Protein AF-A0A2T4LNP9-F1 (afdb_monomer_lite)

Secondary structure (DSSP, 8-state):
-HHHHHTT-TTTSSS-HHHHHHHHHHHHHHTTSS-S--HHHHHIIIIIHHHHHHHHHHHS-HHHHHHHHHHHHHHHHHHHHHHHHHHHHHHHHHTTTSTTHHHHHHHHHHHHHH-HHHHHHHHHHTT--HHHHHHHHHHHHHHHHHHHHHHHHHHHSHHHHHHS-----

Radius of gyration: 19.77 Å; chains: 1; bounding box: 53×39×47 Å

pLDDT: mean 81.43, std 14.13, range [35.78, 97.0]

Foldseek 3Di:
DLVVVCPPDPVCVVPPSVNVVVVVVVVCPVVVVDDPDDVVVVCCLPPVVVVVVVVVVVVDDVVVCVVVCPVVVVVLVVVLVVLVVVLVVCCVVCVVPDPPSVLLSQLVSLCSNPRPSRNVVSCVVVVPDPVSSVVSVVVVVVVVVVVVVCVVVVCVDPVNCVVDPDPPD

InterPro domains:
  IPR008537 Protein of unknown function DUF819 [PF05684] (2-163)
  IPR008537 Protein of unknown function DUF819 [PTHR34289] (2-156)

Sequence (169 aa):
VSLVLEQRYRWASTISGAIIALVGAMALSNFKIIPTASPVYDTVWDYVVPLSIPLLLFNSNIIKIWKESRRLLVIFLIASVGTMIGTVVGFIVLHEWIPYLAKIGAMMTGSDIGGGVNFAALSAKLNTPEEMISATVVADNSVMALYFLLLIAIPALPIIKRHYHTDYA

Structure (mmCIF, N/CA/C/O backbone):
data_AF-A0A2T4LNP9-F1
#
_entry.id   AF-A0A2T4LNP9-F1
#
loop_
_atom_site.group_PDB
_atom_site.id
_atom_site.type_symbol
_atom_site.label_atom_id
_atom_site.label_alt_id
_atom_site.label_comp_id
_atom_site.label_asym_id
_atom_site.label_entity_id
_atom_site.label_seq_id
_atom_site.pdbx_PDB_ins_code
_atom_site.Cartn_x
_atom_site.Cartn_y
_atom_site.Cartn_z
_atom_site.occupancy
_atom_site.B_iso_or_equiv
_atom_site.auth_seq_id
_atom_site.auth_comp_id
_atom_site.auth_asym_id
_atom_site.auth_atom_id
_atom_site.pdbx_PDB_model_num
ATOM 1 N N . VAL A 1 1 ? 13.487 19.422 17.159 1.00 51.34 1 VAL A N 1
ATOM 2 C CA . VAL A 1 1 ? 13.300 20.597 16.267 1.00 51.34 1 VAL A CA 1
ATOM 3 C C . VAL A 1 1 ? 11.933 20.572 15.580 1.00 51.34 1 VAL A C 1
ATOM 5 O O . VAL A 1 1 ? 11.193 21.526 15.757 1.00 51.34 1 VAL A O 1
ATOM 8 N N . SER A 1 2 ? 11.532 19.473 14.923 1.00 43.19 2 SER A N 1
ATOM 9 C CA . SER A 1 2 ? 10.187 19.317 14.319 1.00 43.19 2 SER A CA 1
ATOM 10 C C . SER A 1 2 ? 9.020 19.528 15.306 1.00 43.19 2 SER A C 1
ATOM 12 O O . SER A 1 2 ? 8.121 20.309 15.033 1.00 43.19 2 SER A O 1
ATOM 14 N N . LEU A 1 3 ? 9.098 18.933 16.503 1.00 46.19 3 LEU A N 1
ATOM 15 C CA . LEU A 1 3 ? 8.104 19.085 17.585 1.00 46.19 3 LEU A CA 1
ATOM 16 C C . LEU A 1 3 ? 7.985 20.517 18.145 1.00 46.19 3 LEU A C 1
ATOM 18 O O . LEU A 1 3 ? 6.959 20.897 18.694 1.00 46.19 3 LEU A O 1
ATOM 22 N N . VAL A 1 4 ? 9.042 21.327 18.015 1.00 52.12 4 VAL A N 1
ATOM 23 C CA . VAL A 1 4 ? 9.071 22.712 18.527 1.00 52.12 4 VAL A CA 1
ATOM 24 C C . VAL A 1 4 ? 8.435 23.680 17.524 1.00 52.12 4 VAL A C 1
ATOM 26 O O . VAL A 1 4 ? 7.833 24.678 17.913 1.00 52.12 4 VAL A O 1
ATOM 29 N N . LEU A 1 5 ? 8.531 23.373 16.228 1.00 45.22 5 LEU A N 1
ATOM 30 C CA . LEU A 1 5 ? 7.888 24.137 15.156 1.00 45.22 5 LEU A CA 1
ATOM 31 C C . LEU A 1 5 ? 6.366 23.924 15.135 1.00 45.22 5 LEU A C 1
ATOM 33 O O . LEU A 1 5 ? 5.627 24.870 14.864 1.00 45.22 5 LEU A O 1
ATOM 37 N N . GLU A 1 6 ? 5.913 22.725 15.508 1.00 40.72 6 GLU A N 1
ATOM 38 C CA . GLU A 1 6 ? 4.501 22.329 15.594 1.00 40.72 6 GLU A CA 1
ATOM 39 C C . GLU A 1 6 ? 3.693 23.178 16.595 1.00 40.72 6 GLU A C 1
ATOM 41 O O . GLU A 1 6 ? 2.533 23.496 16.349 1.00 40.72 6 GLU A O 1
ATOM 46 N N . GLN A 1 7 ? 4.313 23.633 17.690 1.00 49.16 7 GLN A N 1
ATOM 47 C CA . GLN A 1 7 ? 3.632 24.428 18.722 1.00 49.16 7 GLN A CA 1
ATOM 48 C C . GLN A 1 7 ? 3.578 25.941 18.441 1.00 49.16 7 GLN A C 1
ATOM 50 O O . GLN A 1 7 ? 2.778 26.641 19.060 1.00 49.16 7 GLN A O 1
ATOM 55 N N . ARG A 1 8 ? 4.415 26.483 17.540 1.00 48.47 8 ARG A N 1
ATOM 56 C CA . ARG A 1 8 ? 4.552 27.947 17.354 1.00 48.47 8 ARG A CA 1
ATOM 57 C C . ARG A 1 8 ? 3.746 28.538 16.199 1.00 48.47 8 ARG A C 1
ATOM 59 O O . ARG A 1 8 ? 3.535 29.749 16.189 1.00 48.47 8 ARG A O 1
ATOM 66 N N . TYR A 1 9 ? 3.306 27.733 15.232 1.00 46.62 9 TYR A N 1
ATOM 67 C CA . TYR A 1 9 ? 2.735 28.246 13.986 1.00 46.62 9 TYR A CA 1
ATOM 68 C C . TYR A 1 9 ? 1.405 27.577 13.626 1.00 46.62 9 TYR A C 1
ATOM 70 O O . TYR A 1 9 ? 1.340 26.424 13.220 1.00 46.62 9 TYR A O 1
ATOM 78 N N . ARG A 1 10 ? 0.326 28.361 13.706 1.00 44.06 10 ARG A N 1
ATOM 79 C CA . ARG A 1 10 ? -1.082 27.962 13.510 1.00 44.06 10 ARG A CA 1
ATOM 80 C C . ARG A 1 10 ? -1.446 27.503 12.080 1.00 44.06 10 ARG A C 1
ATOM 82 O O . ARG A 1 10 ? -2.577 27.104 11.848 1.00 44.06 10 ARG A O 1
ATOM 89 N N . TRP A 1 11 ? -0.503 27.571 11.137 1.00 47.56 11 TRP A N 1
ATOM 90 C CA . TRP A 1 11 ? -0.626 27.059 9.763 1.00 47.56 11 TRP A CA 1
ATOM 91 C C . TRP A 1 11 ? 0.041 25.683 9.575 1.00 47.56 11 TRP A C 1
ATOM 93 O O . TRP A 1 11 ? -0.272 24.975 8.625 1.00 47.56 11 TRP A O 1
ATOM 103 N N . ALA A 1 12 ? 0.913 25.276 10.507 1.00 37.84 12 ALA A N 1
ATOM 104 C CA . ALA A 1 12 ? 1.541 23.955 10.541 1.00 37.84 12 ALA A CA 1
ATOM 105 C C . ALA A 1 12 ? 0.695 22.912 11.297 1.00 37.84 12 ALA A C 1
ATOM 107 O O . ALA A 1 12 ? 0.973 21.726 11.207 1.00 37.84 12 ALA A O 1
ATOM 108 N N . SER A 1 13 ? -0.375 23.318 11.993 1.00 41.44 13 SER A N 1
ATOM 109 C CA . SER A 1 13 ? -1.312 22.383 12.635 1.00 41.44 13 SER A CA 1
ATOM 110 C C . SER A 1 13 ? -2.281 21.708 11.654 1.00 41.44 13 SER A C 1
ATOM 112 O O . SER A 1 13 ? -2.997 20.789 12.038 1.00 41.44 13 SER A O 1
ATOM 114 N N . THR A 1 14 ? -2.325 22.156 10.394 1.00 47.81 14 THR A N 1
ATOM 115 C CA . THR A 1 14 ? -3.140 21.552 9.322 1.00 47.81 14 THR A CA 1
ATOM 116 C C . THR A 1 14 ? -2.338 20.557 8.477 1.00 47.81 14 THR A C 1
ATOM 118 O O . THR A 1 14 ? -2.916 19.764 7.739 1.00 47.81 14 THR A O 1
ATOM 121 N N . ILE A 1 15 ? -1.007 20.571 8.594 1.00 53.38 15 ILE A N 1
ATOM 122 C CA . ILE A 1 15 ? -0.095 19.714 7.837 1.00 53.38 15 ILE A CA 1
ATOM 123 C C . ILE A 1 15 ? 0.681 18.877 8.853 1.00 53.38 15 ILE A C 1
ATOM 125 O O . ILE A 1 15 ? 1.562 19.386 9.535 1.00 53.38 15 ILE A O 1
ATOM 129 N N . SER A 1 16 ? 0.334 17.592 8.966 1.00 63.69 16 SER A N 1
ATOM 130 C CA . SER A 1 16 ? 1.027 16.628 9.833 1.00 63.69 16 SER A CA 1
ATOM 131 C C . SER A 1 16 ? 2.552 16.769 9.726 1.00 63.69 16 SER A C 1
ATOM 133 O O . SER A 1 16 ? 3.086 16.899 8.621 1.00 63.69 16 SER A O 1
ATOM 135 N N . GLY A 1 17 ? 3.271 16.679 10.852 1.00 64.75 17 GLY A N 1
ATOM 136 C CA . GLY A 1 17 ? 4.739 16.704 10.867 1.00 64.75 17 GLY A CA 1
ATOM 137 C C . GLY A 1 17 ? 5.380 15.671 9.928 1.00 64.75 17 GLY A C 1
ATOM 138 O O . GLY A 1 17 ? 6.466 15.910 9.402 1.00 64.75 17 GLY A O 1
ATOM 139 N N . ALA A 1 18 ? 4.675 14.573 9.629 1.00 66.94 18 ALA A N 1
ATOM 140 C CA . ALA A 1 18 ? 5.093 13.589 8.633 1.00 66.94 18 ALA A CA 1
ATOM 141 C C . ALA A 1 18 ? 5.134 14.164 7.204 1.00 66.94 18 ALA A C 1
ATOM 143 O O . ALA A 1 18 ? 6.061 13.877 6.453 1.00 66.94 18 ALA A O 1
ATOM 144 N N . ILE A 1 19 ? 4.172 15.015 6.835 1.00 66.94 19 ILE A N 1
ATOM 145 C CA . ILE A 1 19 ? 4.122 15.656 5.513 1.00 66.94 19 ILE A CA 1
ATOM 146 C C . ILE A 1 19 ? 5.272 16.661 5.375 1.00 66.94 19 ILE A C 1
ATOM 148 O O . ILE A 1 19 ? 5.929 16.704 4.339 1.00 66.94 19 ILE A O 1
ATOM 152 N N . ILE A 1 20 ? 5.570 17.428 6.430 1.00 73.56 20 ILE A N 1
ATOM 153 C CA . ILE A 1 20 ? 6.705 18.367 6.441 1.00 73.56 20 ILE A CA 1
ATOM 154 C C . ILE A 1 20 ? 8.028 17.609 6.283 1.00 73.56 20 ILE A C 1
ATOM 156 O O . ILE A 1 20 ? 8.879 18.015 5.492 1.00 73.56 20 ILE A O 1
ATOM 160 N N . ALA A 1 21 ? 8.191 16.495 7.002 1.00 77.31 21 ALA A N 1
ATOM 161 C CA . ALA A 1 21 ? 9.369 15.642 6.882 1.00 77.31 21 ALA A CA 1
ATOM 162 C C . ALA A 1 21 ? 9.513 15.065 5.464 1.00 77.31 21 ALA A C 1
ATOM 164 O O . ALA A 1 21 ? 10.609 15.108 4.907 1.00 77.31 21 ALA A O 1
ATOM 165 N N . LEU A 1 22 ? 8.415 14.594 4.862 1.00 77.56 22 LEU A N 1
ATOM 166 C CA . LEU A 1 22 ? 8.397 14.068 3.497 1.00 77.56 22 LEU A CA 1
ATOM 167 C C . LEU A 1 22 ? 8.808 15.139 2.478 1.00 77.56 22 LEU A C 1
ATOM 169 O O . LEU A 1 22 ? 9.757 14.941 1.724 1.00 77.56 22 LEU A O 1
ATOM 173 N N . VAL A 1 23 ? 8.142 16.298 2.492 1.00 79.00 23 VAL A N 1
ATOM 174 C CA . VAL A 1 23 ? 8.427 17.406 1.564 1.00 79.00 23 VAL A CA 1
ATOM 175 C C . VAL A 1 23 ? 9.856 17.921 1.752 1.00 79.00 23 VAL A C 1
ATOM 177 O O . VAL A 1 23 ? 10.556 18.172 0.771 1.00 79.00 23 VAL A O 1
ATOM 180 N N . GLY A 1 24 ? 10.321 18.030 2.999 1.00 84.06 24 GLY A N 1
ATOM 181 C CA . GLY A 1 24 ? 11.695 18.413 3.312 1.00 84.06 24 GLY A CA 1
ATOM 182 C C . GLY A 1 24 ? 12.721 17.416 2.771 1.00 84.06 24 GLY A C 1
ATOM 183 O O . GLY A 1 24 ? 13.678 17.825 2.115 1.00 84.06 24 GLY A O 1
ATOM 184 N N . ALA A 1 25 ? 12.506 16.115 2.982 1.00 82.94 25 ALA A N 1
ATOM 185 C CA . ALA A 1 25 ? 13.372 15.066 2.449 1.00 82.94 25 ALA A CA 1
ATOM 186 C C . ALA A 1 25 ? 13.397 15.079 0.913 1.00 82.94 25 ALA A C 1
ATOM 188 O O . ALA A 1 25 ? 14.472 15.030 0.316 1.00 82.94 25 ALA A O 1
ATOM 189 N N . MET A 1 26 ? 12.236 15.230 0.269 1.00 81.50 26 MET A N 1
ATOM 190 C CA . MET A 1 26 ? 12.138 15.349 -1.187 1.00 81.50 26 MET A CA 1
ATOM 191 C C . MET A 1 26 ? 12.919 16.559 -1.709 1.00 81.50 26 MET A C 1
ATOM 193 O O . MET A 1 26 ? 13.702 16.416 -2.648 1.00 81.50 26 MET A O 1
ATOM 197 N N . ALA A 1 27 ? 12.755 17.737 -1.101 1.00 86.69 27 ALA A N 1
ATOM 198 C CA . ALA A 1 27 ? 13.476 18.943 -1.506 1.00 86.69 27 ALA A CA 1
ATOM 199 C C . ALA A 1 27 ? 14.995 18.772 -1.341 1.00 86.69 27 ALA A C 1
ATOM 201 O O . ALA A 1 27 ? 15.748 18.993 -2.288 1.00 86.69 27 ALA A O 1
ATOM 202 N N . LEU A 1 28 ? 15.449 18.312 -0.171 1.00 88.38 28 LEU A N 1
ATOM 203 C CA . LEU A 1 28 ? 16.871 18.083 0.109 1.00 88.38 28 LEU A CA 1
ATOM 204 C C . LEU A 1 28 ? 17.491 17.043 -0.835 1.00 88.38 28 LEU A C 1
ATOM 206 O O . LEU A 1 28 ? 18.640 17.205 -1.247 1.00 88.38 28 LEU A O 1
ATOM 210 N N . SER A 1 29 ? 16.742 15.996 -1.190 1.00 84.06 29 SER A N 1
ATOM 211 C CA . SER A 1 29 ? 17.191 14.964 -2.128 1.00 84.06 29 SER A CA 1
ATOM 212 C C . SER A 1 29 ? 17.317 15.515 -3.553 1.00 84.06 29 SER A C 1
ATOM 214 O O . SER A 1 29 ? 18.344 15.314 -4.201 1.00 84.06 29 SER A O 1
ATOM 216 N N . ASN A 1 30 ? 16.342 16.311 -4.012 1.00 86.69 30 ASN A N 1
ATOM 217 C CA . ASN A 1 30 ? 16.381 16.951 -5.333 1.00 86.69 30 ASN A CA 1
ATOM 218 C C . ASN A 1 30 ? 17.518 17.979 -5.462 1.00 86.69 30 ASN A C 1
ATOM 220 O O . ASN A 1 30 ? 18.169 18.051 -6.504 1.00 86.69 30 ASN A O 1
ATOM 224 N N . PHE A 1 31 ? 17.816 18.730 -4.396 1.00 91.94 31 PHE A N 1
ATOM 225 C CA . PHE A 1 31 ? 18.973 19.633 -4.348 1.00 91.94 31 PHE A CA 1
ATOM 226 C C . PHE A 1 31 ? 20.313 18.910 -4.127 1.00 91.94 31 PHE A C 1
ATOM 228 O O . PHE A 1 31 ? 21.343 19.572 -4.007 1.00 91.94 31 PHE A O 1
ATOM 235 N N . LYS A 1 32 ? 20.322 17.568 -4.085 1.00 84.50 32 LYS A N 1
ATOM 236 C CA . LYS A 1 32 ? 21.505 16.723 -3.838 1.00 84.50 32 LYS A CA 1
ATOM 237 C C . LYS A 1 32 ? 22.217 17.021 -2.511 1.00 84.50 32 LYS A C 1
ATOM 239 O O . LYS A 1 32 ? 23.411 16.770 -2.379 1.00 84.50 32 LYS A O 1
ATOM 244 N N . ILE A 1 33 ? 21.488 17.550 -1.527 1.00 90.25 33 ILE A N 1
ATOM 245 C CA . ILE A 1 33 ? 22.005 17.811 -0.176 1.00 90.25 33 ILE A CA 1
ATOM 246 C C . ILE A 1 33 ? 22.062 16.505 0.623 1.00 90.25 33 ILE A C 1
ATOM 248 O O . ILE A 1 33 ? 23.000 16.292 1.387 1.00 90.25 33 ILE A O 1
ATOM 252 N N . ILE A 1 34 ? 21.075 15.622 0.429 1.00 86.75 34 ILE A N 1
ATOM 253 C CA . ILE A 1 34 ? 21.071 14.265 0.990 1.00 86.75 34 ILE A CA 1
ATOM 254 C C . ILE A 1 34 ? 21.190 13.222 -0.129 1.00 86.75 34 ILE A C 1
ATOM 256 O O . ILE A 1 34 ? 20.629 13.429 -1.211 1.00 86.75 34 ILE A O 1
ATOM 260 N N . PRO A 1 35 ? 21.912 12.111 0.102 1.00 81.62 35 PRO A N 1
ATOM 261 C CA . PRO A 1 35 ? 22.047 11.054 -0.890 1.00 81.62 35 PRO A CA 1
ATOM 262 C C . PRO A 1 35 ? 20.710 10.332 -1.102 1.00 81.62 35 PRO A C 1
ATOM 264 O O . PRO A 1 35 ? 19.915 10.195 -0.178 1.00 81.62 35 PRO A O 1
ATOM 267 N N . THR A 1 36 ? 20.461 9.850 -2.320 1.00 76.38 36 THR A N 1
ATOM 268 C CA . THR A 1 36 ? 19.265 9.051 -2.654 1.00 76.38 36 THR A CA 1
ATOM 269 C C . THR A 1 36 ? 19.376 7.595 -2.196 1.00 76.38 36 THR A C 1
ATOM 271 O O . THR A 1 36 ? 18.360 6.922 -2.071 1.00 76.38 36 THR A O 1
ATOM 274 N N . ALA A 1 37 ? 20.591 7.123 -1.908 1.00 73.94 37 ALA A N 1
ATOM 275 C CA . ALA A 1 37 ? 20.873 5.805 -1.352 1.00 73.94 37 ALA A CA 1
ATOM 276 C C . ALA A 1 37 ? 21.894 5.933 -0.212 1.00 73.94 37 ALA A C 1
ATOM 278 O O . ALA A 1 37 ? 22.891 6.647 -0.341 1.00 73.94 37 ALA A O 1
ATOM 279 N N . SER A 1 38 ? 21.643 5.268 0.916 1.00 82.12 38 SER A N 1
ATOM 280 C CA . SER A 1 38 ? 22.535 5.265 2.080 1.00 82.12 38 SER A CA 1
ATOM 281 C C . SER A 1 38 ? 22.274 4.027 2.945 1.00 82.12 38 SER A C 1
ATOM 283 O O . SER A 1 38 ? 21.105 3.747 3.206 1.00 82.12 38 SER A O 1
ATOM 285 N N . PRO A 1 39 ? 23.314 3.367 3.496 1.00 80.81 39 PRO A N 1
ATOM 286 C CA . PRO A 1 39 ? 23.159 2.245 4.436 1.00 80.81 39 PRO A CA 1
ATOM 287 C C . PRO A 1 39 ? 22.306 2.570 5.675 1.00 80.81 39 PRO A C 1
ATOM 289 O O . PRO A 1 39 ? 21.747 1.692 6.334 1.00 80.81 39 PRO A O 1
ATOM 292 N N . VAL A 1 40 ? 22.192 3.858 6.016 1.00 84.31 40 VAL A N 1
ATOM 293 C CA . VAL A 1 40 ? 21.336 4.322 7.115 1.00 84.31 40 VAL A CA 1
ATOM 294 C C . VAL A 1 40 ? 19.855 4.109 6.788 1.00 84.31 40 VAL A C 1
ATOM 296 O O . VAL A 1 40 ? 19.072 3.816 7.688 1.00 84.31 40 VAL A O 1
ATOM 299 N N . TYR A 1 41 ? 19.459 4.232 5.518 1.00 80.75 41 TYR A N 1
ATOM 300 C CA . TYR A 1 41 ? 18.078 3.999 5.091 1.00 80.75 41 TYR A CA 1
ATOM 301 C C . TYR A 1 41 ? 17.711 2.519 5.197 1.00 80.75 41 TYR A C 1
ATOM 303 O O . TYR A 1 41 ? 16.628 2.207 5.689 1.00 80.75 41 TYR A O 1
ATOM 311 N N . ASP A 1 42 ? 18.642 1.625 4.862 1.00 78.06 42 ASP A N 1
ATOM 312 C CA . ASP A 1 42 ? 18.465 0.177 5.024 1.00 78.06 42 ASP A CA 1
ATOM 313 C C . ASP A 1 42 ? 18.256 -0.186 6.502 1.00 78.06 42 ASP A C 1
ATOM 315 O O . ASP A 1 42 ? 17.326 -0.903 6.856 1.00 78.06 42 ASP A O 1
ATOM 319 N N . THR A 1 43 ? 19.021 0.439 7.403 1.00 84.44 43 THR A N 1
ATOM 320 C CA . THR A 1 43 ? 18.874 0.239 8.858 1.00 84.44 43 THR A CA 1
ATOM 321 C C . THR A 1 43 ? 17.474 0.624 9.369 1.00 84.44 43 THR A C 1
ATOM 323 O O . THR A 1 43 ? 16.934 -0.016 10.278 1.00 84.44 43 THR A O 1
ATOM 326 N N . VAL A 1 44 ? 16.857 1.669 8.802 1.00 80.62 44 VAL A N 1
ATOM 327 C CA . VAL A 1 44 ? 15.485 2.073 9.159 1.00 80.62 44 VAL A CA 1
ATOM 328 C C . VAL A 1 44 ? 14.483 0.994 8.746 1.00 80.62 44 VAL A C 1
ATOM 330 O O . VAL A 1 44 ? 13.600 0.651 9.536 1.00 80.62 44 VAL A O 1
ATOM 333 N N . TRP A 1 45 ? 14.638 0.437 7.547 1.00 72.81 45 TRP A N 1
ATOM 334 C CA . TRP A 1 45 ? 13.772 -0.624 7.037 1.00 72.81 45 TRP A CA 1
ATOM 335 C C . TRP A 1 45 ? 13.937 -1.945 7.789 1.00 72.81 45 TRP A C 1
ATOM 337 O O . TRP A 1 45 ? 12.932 -2.568 8.131 1.00 72.81 45 TRP A O 1
ATOM 347 N N . ASP A 1 46 ? 15.170 -2.330 8.108 1.00 79.06 46 ASP A N 1
ATOM 348 C CA . ASP A 1 46 ? 15.467 -3.629 8.718 1.00 79.06 46 ASP A CA 1
ATOM 349 C C . ASP A 1 46 ? 15.138 -3.681 10.214 1.00 79.06 46 ASP A C 1
ATOM 351 O O . ASP A 1 46 ? 14.721 -4.721 10.728 1.00 79.06 46 ASP A O 1
ATOM 355 N N . TYR A 1 47 ? 15.302 -2.563 10.928 1.00 83.00 47 TYR A N 1
ATOM 356 C CA . TYR A 1 47 ? 15.178 -2.543 12.389 1.00 83.00 4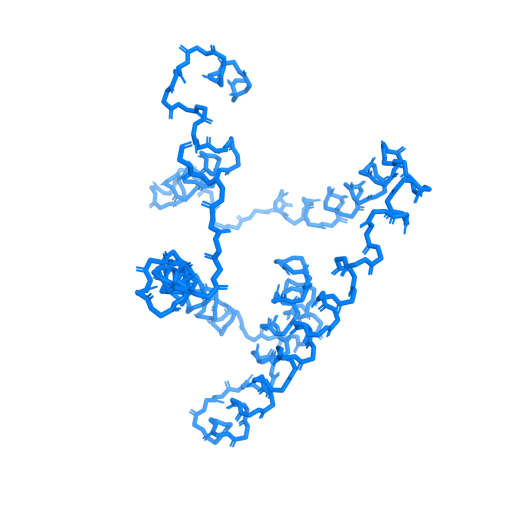7 TYR A CA 1
ATOM 357 C C . TYR A 1 47 ? 14.072 -1.618 12.891 1.00 83.00 47 TYR A C 1
ATOM 359 O O . TYR A 1 47 ? 13.242 -2.028 13.706 1.00 83.00 47 TYR A O 1
ATOM 367 N N . VAL A 1 48 ? 14.039 -0.367 12.426 1.00 82.62 48 VAL A N 1
ATOM 368 C CA . VAL A 1 48 ? 13.155 0.661 13.002 1.00 82.62 48 VAL A CA 1
ATOM 369 C C . VAL A 1 48 ? 11.692 0.389 12.656 1.00 82.62 48 VAL A C 1
ATOM 371 O O . VAL A 1 48 ? 10.832 0.446 13.541 1.00 82.62 48 VAL A O 1
ATOM 374 N N . VAL A 1 49 ? 11.396 0.057 11.396 1.00 77.56 49 VAL A N 1
ATOM 375 C CA . VAL A 1 49 ? 10.025 -0.235 10.949 1.00 77.56 49 VAL A CA 1
ATOM 376 C C . VAL A 1 49 ? 9.451 -1.470 11.668 1.00 77.56 49 VAL A C 1
ATOM 378 O O . VAL A 1 49 ? 8.385 -1.332 12.279 1.00 77.56 49 VAL A O 1
ATOM 381 N N . PRO A 1 50 ? 10.133 -2.635 11.720 1.00 79.00 50 PRO A N 1
ATOM 382 C CA . PRO A 1 50 ? 9.620 -3.800 12.440 1.00 79.00 50 PRO A CA 1
ATOM 383 C C . PRO A 1 50 ? 9.433 -3.570 13.943 1.00 79.00 50 PRO A C 1
ATOM 385 O O . PRO A 1 50 ? 8.443 -4.039 14.497 1.00 79.00 50 PRO A O 1
ATOM 388 N N . LEU A 1 51 ? 10.323 -2.819 14.607 1.00 85.75 51 LEU A N 1
ATOM 389 C CA . LEU A 1 51 ? 10.204 -2.505 16.043 1.00 85.75 51 LEU A CA 1
ATOM 390 C C . LEU A 1 51 ? 9.048 -1.551 16.367 1.00 85.75 51 LEU A C 1
ATOM 392 O O . LEU A 1 51 ? 8.479 -1.613 17.460 1.00 85.75 51 LEU A O 1
ATOM 396 N N . SER A 1 52 ? 8.674 -0.687 15.425 1.00 82.00 52 SER A N 1
ATOM 397 C CA . SER A 1 52 ? 7.572 0.261 15.608 1.00 82.00 52 SER A CA 1
ATOM 398 C C . SER A 1 52 ? 6.224 -0.452 15.776 1.00 82.00 52 SER A C 1
ATOM 400 O O . SER A 1 52 ? 5.381 0.004 16.549 1.00 82.00 52 SER A O 1
ATOM 402 N N . ILE A 1 53 ? 6.026 -1.597 15.110 1.00 80.25 53 ILE A N 1
ATOM 403 C CA . ILE A 1 53 ? 4.763 -2.354 15.141 1.00 80.25 53 ILE A CA 1
ATOM 404 C C . ILE A 1 53 ? 4.447 -2.873 16.565 1.00 80.25 53 ILE A C 1
ATOM 406 O O . ILE A 1 53 ? 3.381 -2.529 17.084 1.00 80.25 53 ILE A O 1
ATOM 410 N N . PRO A 1 54 ? 5.332 -3.626 17.257 1.00 83.06 54 PRO A N 1
ATOM 411 C CA . PRO A 1 54 ? 5.105 -4.041 18.642 1.00 83.06 54 PRO A CA 1
ATOM 412 C C . PRO A 1 54 ? 4.895 -2.876 19.610 1.00 83.06 54 PRO A C 1
ATOM 414 O O . PRO A 1 54 ? 4.029 -2.954 20.478 1.00 83.06 54 PRO A O 1
ATOM 417 N N . LEU A 1 55 ? 5.658 -1.788 19.468 1.00 84.75 55 LEU A N 1
ATOM 418 C CA . LEU A 1 55 ? 5.558 -0.630 20.362 1.00 84.75 55 LEU A CA 1
ATOM 419 C C . LEU A 1 55 ? 4.194 0.065 20.252 1.00 84.75 55 LEU A C 1
ATOM 421 O O . LEU A 1 55 ? 3.594 0.414 21.271 1.00 84.75 55 LEU A O 1
ATOM 425 N N . LEU A 1 56 ? 3.672 0.213 19.030 1.00 82.12 56 LEU A N 1
ATOM 426 C CA . LEU A 1 56 ? 2.325 0.738 18.801 1.00 82.12 56 LEU A CA 1
ATOM 427 C C . LEU A 1 56 ? 1.255 -0.190 19.390 1.00 82.12 56 LEU A C 1
ATOM 429 O O . LEU A 1 56 ? 0.308 0.289 20.016 1.00 82.12 56 LEU A O 1
ATOM 433 N N . LEU A 1 57 ? 1.421 -1.508 19.248 1.00 79.44 57 LEU A N 1
ATOM 434 C CA . LEU A 1 57 ? 0.496 -2.493 19.815 1.00 79.44 57 LEU A CA 1
ATOM 435 C C . LEU A 1 57 ? 0.516 -2.504 21.350 1.00 79.44 57 LEU A C 1
ATOM 437 O O . LEU A 1 57 ? -0.550 -2.606 21.951 1.00 79.44 57 LEU A O 1
ATOM 441 N N . PHE A 1 58 ? 1.678 -2.336 21.992 1.00 82.69 58 PHE A N 1
ATOM 442 C CA . PHE A 1 58 ? 1.784 -2.272 23.456 1.00 82.69 58 PHE A CA 1
ATOM 443 C C . PHE A 1 58 ? 1.099 -1.046 24.064 1.00 82.69 58 PHE A C 1
ATOM 445 O O . PHE A 1 58 ? 0.527 -1.142 25.147 1.00 82.69 58 PHE A O 1
ATOM 452 N N . ASN A 1 59 ? 1.130 0.096 23.376 1.00 76.88 59 ASN A N 1
ATOM 453 C CA . ASN A 1 59 ? 0.422 1.300 23.820 1.00 76.88 59 ASN A CA 1
ATOM 454 C C . ASN A 1 59 ? -1.094 1.221 23.541 1.00 76.88 59 ASN A C 1
ATOM 456 O O . ASN A 1 59 ? -1.895 1.989 24.074 1.00 76.88 59 ASN A O 1
ATOM 460 N N . SER A 1 60 ? -1.517 0.278 22.698 1.00 76.50 60 SER A N 1
ATOM 461 C CA . SER A 1 60 ? -2.900 0.180 22.261 1.00 76.50 60 SER A CA 1
ATOM 462 C C . SER A 1 60 ? -3.722 -0.765 23.140 1.00 76.50 60 SER A C 1
ATOM 464 O O . SER A 1 60 ? -3.341 -1.898 23.421 1.00 76.50 60 SER A O 1
ATOM 466 N N . ASN A 1 61 ? -4.922 -0.339 23.542 1.00 83.44 61 ASN A N 1
ATOM 467 C CA . ASN A 1 61 ? -5.839 -1.204 24.285 1.00 83.44 61 ASN A CA 1
ATOM 468 C C . ASN A 1 61 ? -6.515 -2.209 23.335 1.00 83.44 61 ASN A C 1
ATOM 470 O O . ASN A 1 61 ? -7.534 -1.903 22.715 1.00 83.44 61 ASN A O 1
ATOM 474 N N . ILE A 1 62 ? -5.964 -3.421 23.256 1.00 78.81 62 ILE A N 1
ATOM 475 C CA . ILE A 1 62 ? -6.412 -4.493 22.350 1.00 78.81 62 ILE A CA 1
ATOM 476 C C . ILE A 1 62 ? -7.906 -4.824 22.535 1.00 78.81 62 ILE A C 1
ATOM 478 O O . ILE A 1 62 ? -8.614 -5.074 21.560 1.00 78.81 62 ILE A O 1
ATOM 482 N N . ILE A 1 63 ? -8.427 -4.763 23.767 1.00 79.69 63 ILE A N 1
ATOM 483 C CA . ILE A 1 63 ? -9.843 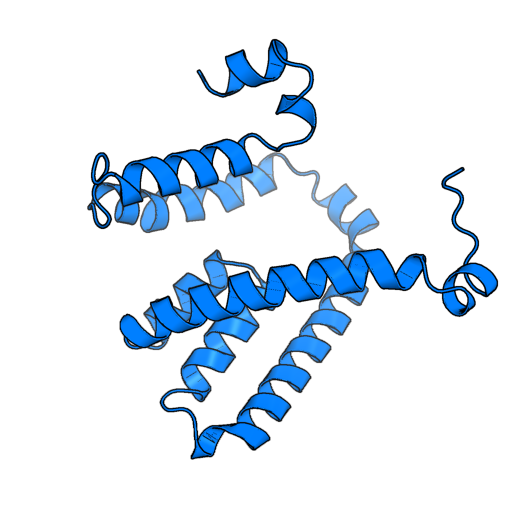-5.050 24.061 1.00 79.69 63 ILE A CA 1
ATOM 484 C C . ILE A 1 63 ? -10.749 -3.957 23.482 1.00 79.69 63 ILE A C 1
ATOM 486 O O . ILE A 1 63 ? -11.807 -4.253 22.917 1.00 79.69 63 ILE A O 1
ATOM 490 N N . LYS A 1 64 ? -10.336 -2.691 23.607 1.00 78.31 64 LYS A N 1
ATOM 491 C CA . LYS A 1 64 ? -11.047 -1.551 23.019 1.00 78.31 64 LYS A CA 1
ATOM 492 C C . LYS A 1 64 ? -10.990 -1.606 21.491 1.00 78.31 64 LYS A C 1
ATOM 494 O O . LYS A 1 64 ? -12.041 -1.530 20.856 1.00 78.31 64 LYS A O 1
ATOM 499 N N . ILE A 1 65 ? -9.807 -1.866 20.923 1.00 78.56 65 ILE A N 1
ATOM 500 C CA . ILE A 1 65 ? -9.617 -2.073 19.479 1.00 78.56 65 ILE A CA 1
ATOM 501 C C . ILE A 1 65 ? -10.560 -3.160 18.979 1.00 78.56 65 ILE A C 1
ATOM 503 O O . ILE A 1 65 ? -11.275 -2.931 18.016 1.00 78.56 65 ILE A O 1
ATOM 507 N N . TRP A 1 66 ? -10.636 -4.318 19.635 1.00 77.62 66 TRP A N 1
ATOM 508 C CA . TRP A 1 66 ? -11.509 -5.406 19.186 1.00 77.62 66 TRP A CA 1
ATOM 509 C C . TRP A 1 66 ? -13.001 -5.035 19.199 1.00 77.62 66 TRP A C 1
ATOM 511 O O . TRP A 1 66 ? -13.779 -5.466 18.343 1.00 77.62 66 TRP A O 1
ATOM 521 N N . LYS A 1 67 ? -13.446 -4.239 20.176 1.00 78.94 67 LYS A N 1
ATOM 522 C CA . LYS A 1 67 ? -14.843 -3.787 20.242 1.00 78.94 67 LYS A CA 1
ATOM 523 C C . LYS A 1 67 ? -15.162 -2.747 19.168 1.00 78.94 67 LYS A C 1
ATOM 525 O O . LYS A 1 67 ? -16.202 -2.873 18.529 1.00 78.94 67 LYS A O 1
ATOM 530 N N . GLU A 1 68 ? -14.275 -1.785 18.947 1.00 77.62 68 GLU A N 1
ATOM 531 C CA . GLU A 1 68 ? -14.498 -0.658 18.028 1.00 77.62 68 GLU A CA 1
ATOM 532 C C . GLU A 1 68 ? -14.155 -1.006 16.569 1.00 77.62 68 GLU A C 1
ATOM 534 O O . GLU A 1 68 ? -14.818 -0.550 15.637 1.00 77.62 68 GLU A O 1
ATOM 539 N N . SER A 1 69 ? -13.186 -1.896 16.351 1.00 80.06 69 SER A N 1
ATOM 540 C CA . SER A 1 69 ? -12.672 -2.227 15.017 1.00 80.06 69 SER A CA 1
ATOM 541 C C . SER A 1 69 ? -13.497 -3.269 14.287 1.00 80.06 69 SER A C 1
ATOM 543 O O . SER A 1 69 ? -13.306 -3.418 13.093 1.00 80.06 69 SER A O 1
ATOM 545 N N . ARG A 1 70 ? -14.429 -3.990 14.926 1.00 81.94 70 ARG A N 1
ATOM 546 C CA . ARG A 1 70 ? -15.200 -5.049 14.239 1.00 81.94 70 ARG A CA 1
ATOM 547 C C . ARG A 1 70 ? -15.931 -4.540 12.994 1.00 81.94 70 ARG A C 1
ATOM 549 O O . ARG A 1 70 ? -15.886 -5.189 11.955 1.00 81.94 70 ARG A O 1
ATOM 556 N N . ARG A 1 71 ? -16.550 -3.357 13.073 1.00 85.00 71 ARG A N 1
ATOM 557 C CA . ARG A 1 71 ? -17.198 -2.723 11.913 1.00 85.00 71 ARG A CA 1
ATOM 558 C C . ARG A 1 71 ? -16.174 -2.282 10.862 1.00 85.00 71 ARG A C 1
ATOM 560 O O . ARG A 1 71 ? -16.389 -2.517 9.678 1.00 85.00 71 ARG A O 1
ATOM 567 N N . LEU A 1 72 ? -15.069 -1.673 11.294 1.00 86.38 72 LEU A N 1
ATOM 568 C CA . LEU A 1 72 ? -13.997 -1.217 10.402 1.00 86.38 72 LEU A CA 1
ATOM 569 C C . LEU A 1 72 ? -13.305 -2.385 9.693 1.00 86.38 72 LEU A C 1
ATOM 571 O O . LEU A 1 72 ? -13.009 -2.284 8.512 1.00 86.38 72 LEU A O 1
ATOM 575 N N . LEU A 1 73 ? -13.124 -3.509 10.382 1.00 88.00 73 LEU A N 1
ATOM 576 C CA . LEU A 1 73 ? -12.529 -4.734 9.864 1.00 88.00 73 LEU A CA 1
ATOM 577 C C . LEU A 1 73 ? -13.390 -5.317 8.744 1.00 88.00 73 LEU A C 1
ATOM 579 O O . LEU A 1 73 ? -12.859 -5.679 7.703 1.00 88.00 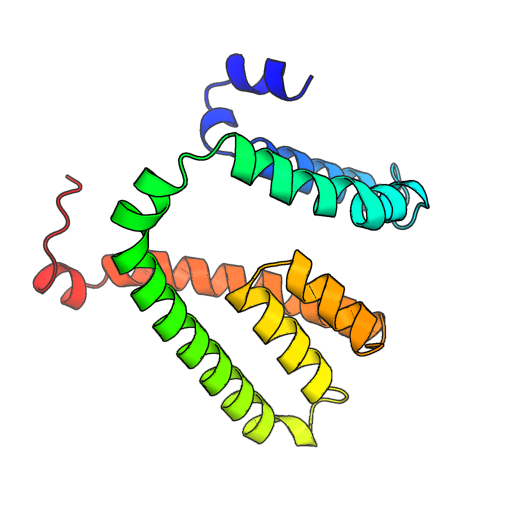73 LEU A O 1
ATOM 583 N N . VAL A 1 74 ? -14.717 -5.359 8.907 1.00 90.00 74 VAL A N 1
ATOM 584 C CA . VAL A 1 74 ? -15.613 -5.818 7.832 1.00 90.00 74 VAL A CA 1
ATOM 585 C C . VAL A 1 74 ? -15.499 -4.915 6.602 1.00 90.00 74 VAL A C 1
ATOM 587 O O . VAL A 1 74 ? -15.345 -5.421 5.495 1.00 90.00 74 VAL A O 1
ATOM 590 N N . ILE A 1 75 ? -15.517 -3.590 6.784 1.00 91.62 75 ILE A N 1
ATOM 591 C CA . ILE A 1 75 ? -15.355 -2.634 5.674 1.00 91.62 75 ILE A CA 1
ATOM 592 C C . ILE A 1 75 ? -13.985 -2.814 5.005 1.00 91.62 75 ILE A C 1
ATOM 594 O O . ILE A 1 75 ? -13.903 -2.848 3.782 1.00 91.62 75 ILE A O 1
ATOM 598 N N . PHE A 1 76 ? -12.928 -2.997 5.796 1.00 90.56 76 PHE A N 1
ATOM 599 C CA . PHE A 1 76 ? -11.577 -3.270 5.319 1.00 90.56 76 PHE A CA 1
ATOM 600 C C . PHE A 1 76 ? -11.494 -4.561 4.498 1.00 90.56 76 PHE A C 1
ATOM 602 O O . PHE A 1 76 ? -10.873 -4.565 3.439 1.00 90.56 76 PHE A O 1
ATOM 609 N N . LEU A 1 77 ? -12.137 -5.646 4.934 1.00 93.38 77 LEU A N 1
ATOM 610 C CA . LEU A 1 77 ? -12.166 -6.900 4.177 1.00 93.38 77 LEU A CA 1
ATOM 611 C C . LEU A 1 77 ? -12.912 -6.735 2.851 1.00 93.38 77 LEU A C 1
ATOM 613 O O . LEU A 1 77 ? -12.444 -7.230 1.829 1.00 93.38 77 LEU A O 1
ATOM 617 N N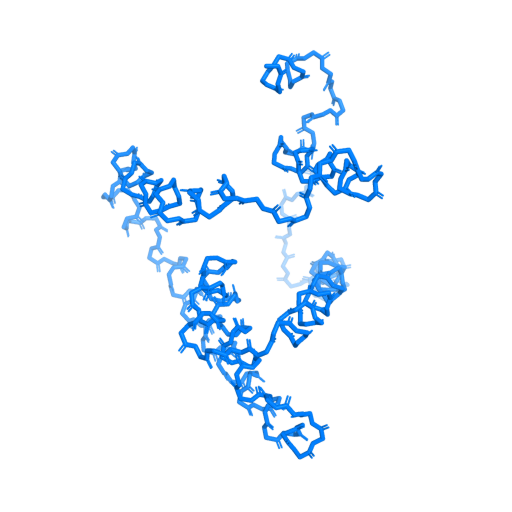 . ILE A 1 78 ? -14.032 -6.007 2.845 1.00 94.94 78 ILE A N 1
ATOM 618 C CA . ILE A 1 78 ? -14.765 -5.698 1.608 1.00 94.94 78 ILE A CA 1
ATOM 619 C C . ILE A 1 78 ? -13.880 -4.876 0.664 1.00 94.94 78 ILE A C 1
ATOM 621 O O . ILE A 1 78 ? -13.767 -5.218 -0.513 1.00 94.94 78 ILE A O 1
ATOM 625 N N . ALA A 1 79 ? -13.216 -3.838 1.178 1.00 93.31 79 ALA A N 1
ATOM 626 C CA . ALA A 1 79 ? -12.275 -3.030 0.408 1.00 93.31 79 ALA A CA 1
ATOM 627 C C . ALA A 1 79 ? -11.125 -3.885 -0.144 1.00 93.31 79 ALA A C 1
ATOM 629 O O . ALA A 1 79 ? -10.830 -3.805 -1.330 1.00 93.31 79 ALA A O 1
ATOM 630 N N . SER A 1 80 ? -10.562 -4.782 0.671 1.00 95.56 80 SER A N 1
ATOM 631 C CA . SER A 1 80 ? -9.487 -5.698 0.269 1.00 95.56 80 SER A CA 1
ATOM 632 C C . SER A 1 80 ? -9.918 -6.626 -0.867 1.00 95.56 80 SER A C 1
ATOM 634 O O . SER A 1 80 ? -9.164 -6.842 -1.813 1.00 95.56 80 SER A O 1
ATOM 636 N N . VAL A 1 81 ? -11.147 -7.153 -0.817 1.00 96.75 81 VAL A N 1
ATOM 637 C CA . VAL A 1 81 ? -11.719 -7.940 -1.922 1.00 96.75 81 VAL A CA 1
ATOM 638 C C . VAL A 1 81 ? -11.887 -7.081 -3.172 1.00 96.75 81 VAL A C 1
ATOM 640 O O . VAL A 1 81 ? -11.536 -7.531 -4.261 1.00 96.75 81 VAL A O 1
ATOM 643 N N . GLY A 1 82 ? -12.352 -5.839 -3.024 1.00 96.06 82 GLY A N 1
ATOM 644 C CA . GLY A 1 82 ? -12.412 -4.866 -4.116 1.00 96.06 82 GLY A CA 1
ATOM 645 C C . GLY A 1 82 ? -11.050 -4.640 -4.777 1.00 96.06 82 GLY A C 1
ATOM 646 O O . GLY A 1 82 ? -10.947 -4.744 -5.998 1.00 96.06 82 GLY A O 1
ATOM 647 N N . THR A 1 83 ? -9.997 -4.425 -3.985 1.00 94.81 83 THR A N 1
ATOM 648 C CA . THR A 1 83 ? -8.612 -4.281 -4.465 1.00 94.81 83 THR A CA 1
ATOM 649 C C . THR A 1 83 ? -8.132 -5.529 -5.205 1.00 94.81 83 THR A C 1
ATOM 651 O O . THR A 1 83 ? -7.558 -5.419 -6.290 1.00 94.81 83 THR A O 1
ATOM 654 N N . MET A 1 84 ? -8.397 -6.726 -4.667 1.00 95.31 84 MET A N 1
ATOM 655 C CA . MET A 1 84 ? -8.034 -7.983 -5.333 1.00 95.31 84 MET A CA 1
ATOM 656 C C . MET A 1 84 ? -8.737 -8.123 -6.687 1.00 95.31 84 MET A C 1
ATOM 658 O O . MET A 1 84 ? -8.085 -8.426 -7.684 1.00 95.31 84 MET A O 1
ATOM 662 N N . ILE A 1 85 ? -10.047 -7.863 -6.745 1.00 97.00 85 ILE A N 1
ATOM 663 C CA . ILE A 1 85 ? -10.818 -7.922 -7.994 1.00 97.00 85 ILE A CA 1
ATOM 664 C C . ILE A 1 85 ? -10.286 -6.893 -8.994 1.00 97.00 85 ILE A C 1
ATOM 666 O O . ILE A 1 85 ? -10.021 -7.248 -10.140 1.00 97.00 85 ILE A O 1
ATOM 670 N N . GLY A 1 86 ? -10.086 -5.643 -8.568 1.00 95.31 86 GLY A N 1
ATOM 671 C CA . GLY A 1 86 ? -9.558 -4.576 -9.420 1.00 95.31 86 GLY A CA 1
ATOM 672 C C . GLY A 1 86 ? -8.190 -4.924 -10.006 1.00 95.31 86 GLY A C 1
ATOM 673 O O . GLY A 1 86 ? -7.975 -4.755 -11.205 1.00 95.31 86 GLY A O 1
ATOM 674 N N . THR A 1 87 ? -7.304 -5.503 -9.195 1.00 95.38 87 THR A N 1
ATOM 675 C CA . THR A 1 87 ? -5.981 -5.954 -9.648 1.00 95.38 87 THR A CA 1
ATOM 676 C C . THR A 1 87 ? -6.087 -7.092 -10.655 1.00 95.38 87 THR A C 1
ATOM 678 O O . THR A 1 87 ? -5.416 -7.058 -11.683 1.00 95.38 87 THR A O 1
ATOM 681 N N . VAL A 1 88 ? -6.940 -8.090 -10.402 1.00 96.06 88 VAL A N 1
ATOM 682 C CA . VAL A 1 88 ? -7.147 -9.212 -11.332 1.00 96.06 88 VAL A CA 1
ATOM 683 C C . VAL A 1 88 ? -7.711 -8.718 -12.663 1.00 96.06 88 VAL A C 1
ATOM 685 O O . VAL A 1 88 ? -7.211 -9.104 -13.717 1.00 96.06 88 VAL A O 1
ATOM 688 N N . VAL A 1 89 ? -8.708 -7.832 -12.630 1.00 96.62 89 VAL A N 1
ATOM 689 C CA . VAL A 1 89 ? -9.283 -7.230 -13.841 1.00 96.62 89 VAL A CA 1
ATOM 690 C C . VAL A 1 89 ? -8.224 -6.426 -14.595 1.00 96.62 89 VAL A C 1
ATOM 692 O O . VAL A 1 89 ? -8.049 -6.632 -15.795 1.00 96.62 89 VAL A O 1
ATOM 695 N N . GLY A 1 90 ? -7.470 -5.566 -13.905 1.00 94.94 90 GLY A N 1
ATOM 696 C CA . GLY A 1 90 ? -6.388 -4.787 -14.508 1.00 94.94 90 GLY A CA 1
ATOM 697 C C . GLY A 1 90 ? -5.307 -5.670 -15.131 1.00 94.94 90 GLY A C 1
ATOM 698 O O . GLY A 1 90 ? -4.858 -5.402 -16.244 1.00 94.94 90 GLY A O 1
ATOM 699 N N . PHE A 1 91 ? -4.946 -6.767 -14.461 1.00 95.50 91 PHE A N 1
ATOM 700 C CA . PHE A 1 91 ? -4.010 -7.750 -14.991 1.00 95.50 91 PHE A CA 1
ATOM 701 C C . PHE A 1 91 ? -4.542 -8.388 -16.277 1.00 95.50 91 PHE A C 1
ATOM 703 O O . PHE A 1 91 ? -3.872 -8.330 -17.302 1.00 95.50 91 PHE A O 1
ATOM 710 N N . ILE A 1 92 ? -5.761 -8.932 -16.267 1.00 95.94 92 ILE A N 1
ATOM 711 C CA . ILE A 1 92 ? -6.347 -9.583 -17.449 1.00 95.94 92 ILE A CA 1
ATOM 712 C C . ILE A 1 92 ? -6.374 -8.626 -18.648 1.00 95.94 92 ILE A C 1
ATOM 714 O O . ILE A 1 92 ? -6.008 -9.027 -19.749 1.00 95.94 92 ILE A O 1
ATOM 718 N N . VAL A 1 93 ? -6.733 -7.358 -18.434 1.00 96.25 93 VAL A N 1
ATOM 719 C CA . VAL A 1 93 ? -6.846 -6.362 -19.512 1.00 96.25 93 VAL A CA 1
ATOM 720 C C . VAL A 1 93 ? -5.483 -5.918 -20.060 1.00 96.25 93 VAL A C 1
ATOM 722 O O . VAL A 1 93 ? -5.366 -5.673 -21.258 1.00 96.25 93 VAL A O 1
ATOM 725 N N . LEU A 1 94 ? -4.453 -5.797 -19.214 1.00 94.62 94 LEU A N 1
ATOM 726 C CA . LEU A 1 94 ? -3.206 -5.102 -19.574 1.00 94.62 94 LEU A CA 1
ATOM 727 C C . LEU A 1 94 ? -1.957 -5.997 -19.620 1.00 94.62 94 LEU A C 1
ATOM 729 O O . LEU A 1 94 ? -0.900 -5.520 -20.037 1.00 94.62 94 LEU A O 1
ATOM 733 N N . HIS A 1 95 ? -2.037 -7.267 -19.207 1.00 92.56 95 HIS A N 1
ATOM 734 C CA . HIS A 1 95 ? -0.854 -8.130 -19.055 1.00 92.56 95 HIS A CA 1
ATOM 735 C C . HIS A 1 95 ? -0.057 -8.353 -20.343 1.00 92.56 95 HIS A C 1
ATOM 737 O O . HIS A 1 95 ? 1.149 -8.564 -20.263 1.00 92.56 95 HIS A O 1
ATOM 743 N N . GLU A 1 96 ? -0.696 -8.283 -21.512 1.00 91.94 96 GLU A N 1
ATOM 744 C CA . GLU A 1 96 ? -0.010 -8.426 -22.804 1.00 91.94 96 GLU A CA 1
ATOM 745 C C . GLU A 1 96 ? 0.831 -7.194 -23.177 1.00 91.94 96 GLU A C 1
ATOM 747 O O . GLU A 1 96 ? 1.762 -7.295 -23.973 1.00 91.94 96 GLU A O 1
ATOM 752 N N . TRP A 1 97 ? 0.529 -6.032 -22.590 1.00 92.94 97 TRP A N 1
ATOM 753 C CA . TRP A 1 97 ? 1.103 -4.737 -22.973 1.00 92.94 97 TRP A CA 1
ATOM 754 C C . TRP A 1 97 ? 2.122 -4.217 -21.963 1.00 92.94 97 TRP A C 1
ATOM 756 O O . TRP A 1 97 ? 3.018 -3.454 -22.324 1.00 92.94 97 TRP A O 1
ATOM 766 N N . ILE A 1 98 ? 1.979 -4.603 -20.692 1.00 90.81 98 ILE A N 1
ATOM 767 C CA . ILE A 1 98 ? 2.815 -4.102 -19.602 1.00 90.81 98 ILE A CA 1
ATOM 768 C C . ILE A 1 98 ? 3.729 -5.226 -19.099 1.00 90.81 98 ILE A C 1
ATOM 770 O O . ILE A 1 98 ? 3.251 -6.201 -18.509 1.00 90.81 98 ILE A O 1
ATOM 774 N N . PRO A 1 99 ? 5.057 -5.103 -19.268 1.00 91.38 99 PRO A N 1
ATOM 775 C CA . PRO A 1 99 ? 5.986 -6.099 -18.760 1.00 91.38 99 PRO A CA 1
ATOM 776 C C . PRO A 1 99 ? 5.953 -6.125 -17.227 1.00 91.38 99 PRO A C 1
ATOM 778 O O . PRO A 1 99 ? 5.753 -5.108 -16.567 1.00 91.38 99 PRO A O 1
ATOM 781 N N . TYR A 1 100 ? 6.170 -7.305 -16.644 1.00 94.12 100 TYR A N 1
ATOM 782 C CA . TYR A 1 100 ? 6.177 -7.516 -15.188 1.00 94.12 100 TYR A CA 1
ATOM 783 C C . TYR A 1 100 ? 4.868 -7.145 -14.467 1.00 94.12 100 TYR A C 1
ATOM 785 O O . TYR A 1 100 ? 4.868 -7.063 -13.236 1.00 94.12 100 TYR A O 1
ATOM 793 N N . LEU A 1 101 ? 3.745 -6.991 -15.184 1.00 94.12 101 LEU A N 1
ATOM 794 C CA . LEU A 1 101 ? 2.476 -6.551 -14.596 1.00 94.12 101 LEU A CA 1
ATOM 795 C C . LEU A 1 101 ? 2.006 -7.431 -13.432 1.00 94.12 101 LEU A C 1
ATOM 797 O O . LEU A 1 101 ? 1.428 -6.919 -12.484 1.00 94.12 101 LEU A O 1
ATOM 801 N N . ALA A 1 102 ? 2.309 -8.733 -13.442 1.00 94.81 102 ALA A N 1
ATOM 802 C CA . ALA A 1 102 ? 2.000 -9.619 -12.317 1.00 94.81 102 ALA A CA 1
ATOM 803 C C . ALA A 1 102 ? 2.708 -9.183 -11.021 1.00 94.81 102 ALA A C 1
ATOM 805 O O . ALA A 1 102 ? 2.104 -9.172 -9.949 1.00 94.81 102 ALA A O 1
ATOM 806 N N . LYS A 1 103 ? 3.986 -8.787 -11.117 1.00 95.38 103 LYS A N 1
ATOM 807 C CA . LYS A 1 103 ? 4.759 -8.291 -9.971 1.00 95.38 103 LYS A CA 1
ATOM 808 C C . LYS A 1 103 ? 4.255 -6.920 -9.527 1.00 95.38 103 LYS A C 1
ATOM 810 O O . LYS A 1 103 ? 4.097 -6.694 -8.334 1.00 95.38 103 LYS A O 1
ATOM 815 N N . ILE A 1 104 ? 3.951 -6.040 -10.482 1.00 95.19 104 ILE A N 1
ATOM 816 C CA . ILE A 1 104 ? 3.392 -4.704 -10.222 1.00 95.19 104 ILE A CA 1
ATOM 817 C C . ILE A 1 104 ? 2.039 -4.808 -9.521 1.00 95.19 104 ILE A C 1
ATOM 819 O O . ILE A 1 104 ? 1.854 -4.211 -8.467 1.00 95.19 104 ILE A O 1
ATOM 823 N N . GLY A 1 105 ? 1.128 -5.625 -10.050 1.00 95.12 105 GLY A N 1
ATOM 824 C CA . GLY A 1 105 ? -0.187 -5.859 -9.465 1.00 95.12 105 GLY A CA 1
ATOM 825 C C . GLY A 1 105 ? -0.098 -6.435 -8.054 1.00 95.12 105 GLY A C 1
ATOM 826 O O . GLY A 1 105 ? -0.813 -5.979 -7.166 1.00 95.12 105 GLY A O 1
ATOM 827 N N . ALA A 1 106 ? 0.829 -7.368 -7.808 1.00 94.94 106 ALA A N 1
ATOM 828 C CA . ALA A 1 106 ? 1.074 -7.883 -6.464 1.00 94.94 106 ALA A CA 1
ATOM 829 C C . ALA A 1 106 ? 1.567 -6.783 -5.507 1.00 94.94 106 ALA A C 1
ATOM 831 O O . ALA A 1 106 ? 1.013 -6.641 -4.418 1.00 94.94 106 ALA A O 1
ATOM 832 N N . MET A 1 107 ? 2.556 -5.979 -5.914 1.00 95.12 107 MET A N 1
ATOM 833 C CA . MET A 1 107 ? 3.057 -4.858 -5.107 1.00 95.12 107 MET A CA 1
ATOM 834 C C . MET A 1 107 ? 1.956 -3.832 -4.805 1.00 95.12 107 MET A C 1
ATOM 836 O O . MET A 1 107 ? 1.798 -3.447 -3.648 1.00 95.12 107 MET A O 1
ATOM 840 N N . MET A 1 108 ? 1.166 -3.434 -5.809 1.00 94.38 108 MET A N 1
ATOM 841 C CA . MET A 1 108 ? 0.058 -2.483 -5.643 1.00 94.38 108 MET A CA 1
ATOM 842 C C . MET A 1 108 ? -1.047 -3.037 -4.744 1.00 94.38 108 MET A C 1
ATOM 844 O O . MET A 1 108 ? -1.449 -2.363 -3.805 1.00 94.38 108 MET A O 1
ATOM 848 N N . THR A 1 109 ? -1.440 -4.303 -4.920 1.00 95.12 109 THR A N 1
ATOM 849 C CA . THR A 1 109 ? -2.394 -4.965 -4.008 1.00 95.12 109 THR A CA 1
ATOM 850 C C . THR A 1 109 ? -1.885 -4.942 -2.567 1.00 95.12 109 THR A C 1
ATOM 852 O O . THR A 1 109 ? -2.648 -4.687 -1.637 1.00 95.12 109 THR A O 1
ATOM 855 N N . GLY A 1 110 ? -0.587 -5.196 -2.368 1.00 93.06 110 GLY A N 1
ATOM 856 C CA . GLY A 1 110 ? 0.041 -5.094 -1.055 1.00 93.06 110 GLY A CA 1
ATOM 857 C C . GLY A 1 110 ? -0.015 -3.680 -0.483 1.00 93.06 110 GLY A C 1
ATOM 858 O O . GLY A 1 110 ? -0.335 -3.533 0.697 1.00 93.06 110 GLY A O 1
ATOM 859 N N . SER A 1 111 ? 0.251 -2.666 -1.310 1.00 90.75 111 SER A N 1
ATOM 860 C CA . SER A 1 111 ? 0.177 -1.248 -0.937 1.00 90.75 111 SER A CA 1
ATOM 861 C C . SER A 1 111 ? -1.230 -0.828 -0.527 1.00 90.75 111 SER A C 1
ATOM 863 O O . SER A 1 111 ? -1.426 -0.278 0.552 1.00 90.75 111 SER A O 1
ATOM 865 N N . ASP A 1 112 ? -2.235 -1.149 -1.333 1.00 90.25 112 ASP A N 1
ATOM 866 C CA . ASP A 1 112 ? -3.604 -0.690 -1.094 1.00 90.25 112 ASP A CA 1
ATOM 867 C C . ASP A 1 112 ? -4.260 -1.386 0.110 1.00 90.25 112 ASP A C 1
ATOM 869 O O . ASP A 1 112 ? -5.127 -0.813 0.768 1.00 90.25 112 ASP A O 1
ATOM 873 N N . ILE A 1 113 ? -3.838 -2.616 0.433 1.00 92.69 113 ILE A N 1
ATOM 874 C CA . ILE A 1 113 ? -4.342 -3.364 1.596 1.00 92.69 113 ILE A CA 1
ATOM 875 C C . ILE A 1 113 ? -3.527 -3.067 2.866 1.00 92.69 113 ILE A C 1
ATOM 877 O O . ILE A 1 113 ? -4.095 -2.999 3.954 1.00 92.69 113 ILE A O 1
ATOM 881 N N . GLY A 1 114 ? -2.202 -2.927 2.774 1.00 83.31 114 GLY A N 1
ATOM 882 C CA . GLY A 1 114 ? -1.318 -2.848 3.950 1.00 83.31 114 GLY A CA 1
ATOM 883 C C . GLY A 1 114 ? -0.250 -1.757 3.913 1.00 83.31 114 GLY A C 1
ATOM 884 O O . GLY A 1 114 ? 0.639 -1.743 4.763 1.00 83.31 114 GLY A O 1
ATOM 885 N N . GLY A 1 115 ? -0.334 -0.834 2.962 1.00 86.25 115 GLY A N 1
ATOM 886 C CA . GLY A 1 115 ? 0.511 0.350 2.845 1.00 86.25 115 GLY A CA 1
ATOM 887 C C . GLY A 1 115 ? 1.904 0.096 2.269 1.00 86.25 115 GLY A C 1
ATOM 888 O O . GLY A 1 115 ? 2.268 -1.009 1.857 1.00 86.25 115 GLY A O 1
ATOM 889 N N . GLY A 1 116 ? 2.728 1.147 2.300 1.00 81.06 116 GLY A N 1
ATOM 890 C CA . GLY A 1 116 ? 4.077 1.143 1.722 1.00 81.06 116 GLY A CA 1
ATOM 891 C C . GLY A 1 116 ? 5.018 0.068 2.284 1.00 81.06 116 GLY A C 1
ATOM 892 O O . GLY A 1 116 ? 5.923 -0.374 1.584 1.00 81.06 116 GLY A O 1
ATOM 893 N N . VAL A 1 117 ? 4.784 -0.415 3.510 1.00 80.12 117 VAL A N 1
ATOM 894 C CA . VAL A 1 117 ? 5.559 -1.526 4.091 1.00 80.12 117 VAL A CA 1
ATOM 895 C C . VAL A 1 117 ? 5.297 -2.851 3.371 1.00 80.12 117 VAL A C 1
ATOM 897 O O . VAL A 1 117 ? 6.237 -3.590 3.084 1.00 80.12 117 VAL A O 1
ATOM 900 N N . ASN A 1 118 ? 4.043 -3.130 3.004 1.00 89.94 118 ASN A N 1
ATOM 901 C CA . ASN A 1 118 ? 3.693 -4.316 2.225 1.00 89.94 118 ASN A CA 1
ATOM 902 C C . ASN A 1 118 ? 4.166 -4.185 0.776 1.00 89.94 118 ASN A C 1
ATOM 904 O O . ASN A 1 118 ? 4.624 -5.171 0.199 1.00 89.94 118 ASN A O 1
ATOM 908 N N . PHE A 1 119 ? 4.100 -2.978 0.208 1.00 89.12 119 PHE A N 1
ATOM 909 C CA . PHE A 1 119 ? 4.672 -2.692 -1.108 1.00 89.12 119 PHE A CA 1
ATOM 910 C C . PHE A 1 119 ? 6.171 -3.025 -1.143 1.00 89.12 119 PHE A C 1
ATOM 912 O O . PHE A 1 119 ? 6.595 -3.816 -1.985 1.00 89.12 119 PHE A O 1
ATOM 919 N N . ALA A 1 120 ? 6.952 -2.500 -0.190 1.00 83.50 120 ALA A N 1
ATOM 920 C CA . ALA A 1 120 ? 8.393 -2.743 -0.094 1.00 83.50 120 ALA A CA 1
ATOM 921 C C . ALA A 1 120 ? 8.726 -4.227 0.151 1.00 83.50 120 ALA A C 1
ATOM 923 O O . ALA A 1 120 ? 9.623 -4.794 -0.476 1.00 83.50 120 ALA A O 1
ATOM 924 N N . ALA A 1 121 ? 7.967 -4.901 1.021 1.00 85.56 121 ALA A N 1
ATOM 925 C CA . ALA A 1 121 ? 8.161 -6.326 1.276 1.00 85.56 121 ALA A CA 1
ATOM 926 C C . ALA A 1 121 ? 7.912 -7.178 0.017 1.00 85.56 121 ALA A C 1
ATOM 928 O O . ALA A 1 121 ? 8.666 -8.112 -0.270 1.00 85.56 121 ALA A O 1
ATOM 929 N N . LEU A 1 122 ? 6.868 -6.862 -0.756 1.00 92.69 122 LEU A N 1
ATOM 930 C CA . LEU A 1 122 ? 6.556 -7.573 -1.995 1.00 92.69 122 LEU A CA 1
ATOM 931 C C . LEU A 1 122 ? 7.527 -7.231 -3.123 1.00 92.69 122 LEU A C 1
ATOM 933 O O . LEU A 1 122 ? 7.878 -8.131 -3.887 1.00 92.69 122 LEU A O 1
ATOM 937 N N . SER A 1 123 ? 7.999 -5.985 -3.216 1.00 90.50 123 SER A N 1
ATOM 938 C CA . SER A 1 123 ? 8.987 -5.589 -4.221 1.00 90.50 123 SER A CA 1
ATOM 939 C C . SER A 1 123 ? 10.299 -6.351 -4.046 1.00 90.50 123 SER A C 1
ATOM 941 O O . SER A 1 123 ? 10.835 -6.878 -5.025 1.00 90.50 123 SER A O 1
ATOM 943 N N . ALA A 1 124 ? 10.749 -6.500 -2.795 1.00 84.88 124 ALA A N 1
ATOM 944 C CA . ALA A 1 124 ? 11.906 -7.313 -2.441 1.00 84.88 124 ALA A CA 1
ATOM 945 C C . ALA A 1 124 ? 11.649 -8.807 -2.701 1.00 84.88 124 ALA A C 1
ATOM 947 O O . ALA A 1 124 ? 12.404 -9.455 -3.423 1.00 84.88 124 ALA A O 1
ATOM 948 N N . LYS A 1 125 ? 10.542 -9.363 -2.184 1.00 91.75 125 LYS A N 1
ATOM 949 C CA . LYS A 1 125 ? 10.229 -10.799 -2.312 1.00 91.75 125 LYS A CA 1
ATOM 950 C C . LYS A 1 125 ? 10.086 -11.257 -3.765 1.00 91.75 125 LYS A C 1
ATOM 952 O O . LYS A 1 125 ? 10.469 -12.377 -4.101 1.00 91.75 125 LYS A O 1
ATOM 957 N N . LEU A 1 126 ? 9.501 -10.423 -4.621 1.00 93.31 126 LEU A N 1
ATOM 958 C CA . LEU A 1 126 ? 9.265 -10.749 -6.028 1.00 93.31 126 LEU A CA 1
ATOM 959 C C . LEU A 1 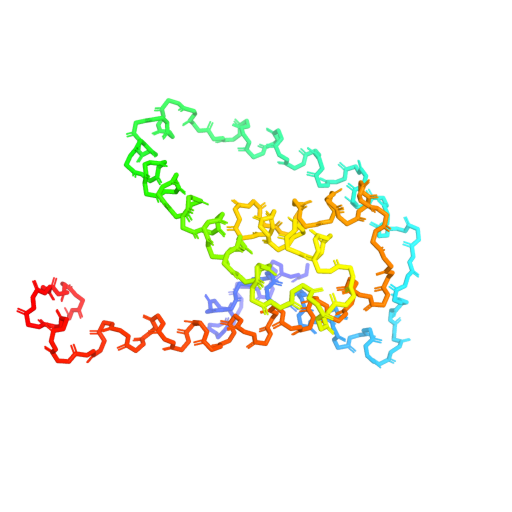126 ? 10.456 -10.404 -6.927 1.00 93.31 126 LEU A C 1
ATOM 961 O O . LEU A 1 126 ? 10.397 -10.696 -8.127 1.00 93.31 126 LEU A O 1
ATOM 965 N N . ASN A 1 127 ? 11.532 -9.827 -6.375 1.00 90.69 127 ASN A N 1
ATOM 966 C CA . ASN A 1 127 ? 12.693 -9.339 -7.120 1.00 90.69 127 ASN A CA 1
ATOM 967 C C . ASN A 1 127 ? 12.239 -8.517 -8.338 1.00 90.69 127 ASN A C 1
ATOM 969 O O . ASN A 1 127 ? 12.507 -8.870 -9.495 1.00 90.69 127 ASN A O 1
ATOM 973 N N . THR A 1 128 ? 11.392 -7.517 -8.096 1.00 90.94 128 THR A N 1
ATOM 974 C CA . THR A 1 128 ? 10.881 -6.649 -9.162 1.00 90.94 128 THR A CA 1
ATOM 975 C C . THR A 1 128 ? 12.001 -5.716 -9.631 1.00 90.94 128 THR A C 1
ATOM 977 O O . THR A 1 128 ? 12.726 -5.205 -8.782 1.00 90.94 128 THR A O 1
ATOM 980 N N . PRO A 1 129 ? 12.169 -5.472 -10.947 1.00 92.31 129 PRO A N 1
ATOM 981 C CA . PRO A 1 129 ? 13.182 -4.533 -11.426 1.00 92.31 129 PRO A CA 1
ATOM 982 C C . PRO A 1 129 ? 13.008 -3.142 -10.803 1.00 92.31 129 PRO A C 1
ATOM 984 O O . PRO A 1 129 ? 11.887 -2.633 -10.760 1.00 92.31 129 PRO A O 1
ATOM 987 N N . GLU A 1 130 ? 14.105 -2.519 -10.364 1.00 84.12 130 GLU A N 1
ATOM 988 C CA . GLU A 1 130 ? 14.084 -1.214 -9.681 1.00 84.12 130 GLU A CA 1
ATOM 989 C C . GLU A 1 130 ? 13.406 -0.123 -10.513 1.00 84.12 130 GLU A C 1
ATOM 991 O O . GLU A 1 130 ? 12.591 0.630 -9.988 1.00 84.12 130 GLU A O 1
ATOM 996 N N . GLU A 1 131 ? 13.649 -0.100 -11.826 1.00 88.00 131 GLU A N 1
ATOM 997 C CA . GLU A 1 131 ? 12.999 0.836 -12.749 1.00 88.00 131 GLU A CA 1
ATOM 998 C C . GLU A 1 131 ? 11.468 0.705 -12.717 1.00 88.00 131 GLU A C 1
ATOM 1000 O O . GLU A 1 131 ? 10.754 1.707 -12.658 1.00 88.00 131 GLU A O 1
ATOM 1005 N N . MET A 1 132 ? 10.952 -0.528 -12.659 1.00 92.94 132 MET A N 1
ATOM 1006 C CA . MET A 1 132 ? 9.512 -0.778 -12.564 1.00 92.94 132 MET A CA 1
ATOM 1007 C C . MET A 1 132 ? 8.967 -0.403 -11.187 1.00 92.94 132 MET A C 1
ATOM 1009 O O . MET A 1 132 ? 7.849 0.101 -11.104 1.00 92.94 132 MET A O 1
ATOM 1013 N N . ILE A 1 133 ? 9.737 -0.613 -10.113 1.00 89.62 133 ILE A N 1
ATOM 1014 C CA . ILE A 1 133 ? 9.363 -0.166 -8.763 1.00 89.62 133 ILE A CA 1
ATOM 1015 C C . ILE A 1 133 ? 9.228 1.361 -8.755 1.00 89.62 133 ILE A C 1
ATOM 1017 O O . ILE A 1 133 ? 8.177 1.875 -8.371 1.00 89.62 133 ILE A O 1
ATOM 1021 N N . SER A 1 134 ? 10.241 2.086 -9.236 1.00 83.81 134 SER A N 1
ATOM 1022 C CA . SER A 1 134 ? 10.224 3.551 -9.297 1.00 83.81 134 SER A CA 1
ATOM 1023 C C . SER A 1 134 ? 9.082 4.081 -10.164 1.00 83.81 134 SER A C 1
ATOM 1025 O O . SER A 1 134 ? 8.344 4.961 -9.719 1.00 83.81 134 SER A O 1
ATOM 1027 N N . ALA A 1 135 ? 8.880 3.523 -11.362 1.00 90.62 135 ALA A N 1
ATOM 1028 C CA . ALA A 1 135 ? 7.778 3.912 -12.240 1.00 90.62 135 ALA A CA 1
ATOM 1029 C C . ALA A 1 135 ? 6.407 3.665 -11.587 1.00 90.62 135 ALA A C 1
ATOM 1031 O O . ALA A 1 135 ? 5.525 4.522 -11.655 1.00 90.62 135 ALA A O 1
ATOM 1032 N N . THR A 1 136 ? 6.246 2.531 -10.895 1.00 92.62 136 THR A N 1
ATOM 1033 C CA . THR A 1 136 ? 5.007 2.191 -10.178 1.00 92.62 136 THR A CA 1
ATOM 1034 C C . THR A 1 136 ? 4.729 3.180 -9.049 1.00 92.62 136 THR A C 1
ATOM 1036 O O . THR A 1 136 ? 3.605 3.650 -8.936 1.00 92.62 136 THR A O 1
ATOM 1039 N N . VAL A 1 137 ? 5.735 3.560 -8.253 1.00 87.31 137 VAL A N 1
ATOM 1040 C CA . VAL A 1 137 ? 5.567 4.539 -7.159 1.00 87.31 137 VAL A CA 1
ATOM 1041 C C . VAL A 1 137 ? 5.141 5.912 -7.688 1.00 87.31 137 VAL A C 1
ATOM 1043 O O . VAL A 1 137 ? 4.310 6.590 -7.082 1.00 87.31 137 VAL A O 1
ATOM 1046 N N . VAL A 1 138 ? 5.691 6.343 -8.826 1.00 86.44 138 VAL A N 1
ATOM 1047 C CA . VAL A 1 138 ? 5.288 7.609 -9.458 1.00 86.44 138 VAL A CA 1
ATOM 1048 C C . VAL A 1 138 ? 3.848 7.528 -9.965 1.00 86.44 138 VAL A C 1
ATOM 1050 O O . VAL A 1 138 ? 3.072 8.464 -9.751 1.00 86.44 138 VAL A O 1
ATOM 1053 N N . ALA A 1 139 ? 3.477 6.419 -10.606 1.00 90.50 139 ALA A N 1
ATOM 1054 C CA . ALA A 1 139 ? 2.119 6.197 -11.086 1.00 90.50 139 ALA A CA 1
ATOM 1055 C C . ALA A 1 139 ? 1.106 6.157 -9.927 1.00 90.50 139 ALA A C 1
ATOM 1057 O O . ALA A 1 139 ? 0.097 6.856 -9.987 1.00 90.50 139 ALA A O 1
ATOM 1058 N N . ASP A 1 140 ? 1.412 5.425 -8.854 1.00 87.50 140 ASP A N 1
ATOM 1059 C CA . ASP A 1 140 ? 0.582 5.290 -7.651 1.00 87.50 140 ASP A CA 1
ATOM 1060 C C . ASP A 1 140 ? 0.281 6.652 -7.011 1.00 87.50 140 ASP A C 1
ATOM 1062 O O . ASP A 1 140 ? -0.873 7.068 -6.897 1.00 87.50 140 ASP A O 1
ATOM 1066 N N . ASN A 1 141 ? 1.326 7.432 -6.723 1.00 85.50 141 ASN A N 1
ATOM 1067 C CA . ASN A 1 141 ? 1.172 8.767 -6.140 1.00 85.50 141 ASN A CA 1
ATOM 1068 C C . ASN A 1 141 ? 0.382 9.726 -7.049 1.00 85.50 141 ASN A C 1
ATOM 1070 O O . ASN A 1 141 ? -0.364 10.579 -6.563 1.00 85.50 141 ASN A O 1
ATOM 1074 N N . SER A 1 142 ? 0.527 9.584 -8.370 1.00 84.62 142 SER A N 1
ATOM 1075 C CA . SER A 1 142 ? -0.199 10.402 -9.349 1.00 84.62 142 SER A CA 1
ATOM 1076 C C . SER A 1 142 ? -1.691 10.050 -9.386 1.00 84.62 142 SER A C 1
ATOM 1078 O O . SER A 1 142 ? -2.539 10.945 -9.412 1.00 84.62 142 SER A O 1
ATOM 1080 N N . VAL A 1 143 ? -2.028 8.757 -9.338 1.00 88.00 143 VAL A N 1
ATOM 1081 C CA . VAL A 1 143 ? -3.418 8.272 -9.277 1.00 88.00 143 VAL A CA 1
ATOM 1082 C C . VAL A 1 143 ? -4.060 8.613 -7.931 1.00 88.00 143 VAL A C 1
ATOM 1084 O O . VAL A 1 143 ? -5.224 9.015 -7.904 1.00 88.00 143 VAL A O 1
ATOM 1087 N N . MET A 1 144 ? -3.306 8.555 -6.829 1.00 84.56 144 MET A N 1
ATOM 1088 C CA . MET A 1 144 ? -3.778 8.921 -5.489 1.00 84.56 144 MET A CA 1
ATOM 1089 C C . MET A 1 144 ? -4.304 10.366 -5.430 1.00 84.56 144 MET A C 1
ATOM 1091 O O . MET A 1 144 ? -5.321 10.635 -4.788 1.00 84.56 144 MET A O 1
ATOM 1095 N N . ALA A 1 145 ? -3.671 11.304 -6.143 1.00 81.06 145 ALA A N 1
ATOM 1096 C CA . ALA A 1 145 ? -4.158 12.681 -6.227 1.00 81.06 145 ALA A CA 1
ATOM 1097 C C . ALA A 1 145 ? -5.556 12.762 -6.871 1.00 81.06 145 ALA A C 1
ATOM 1099 O O . ALA A 1 145 ? -6.450 13.428 -6.345 1.00 81.06 145 ALA A O 1
ATOM 1100 N N . LEU A 1 146 ? -5.769 12.043 -7.979 1.00 86.06 146 LEU A N 1
ATOM 1101 C CA . LEU A 1 146 ? -7.073 11.958 -8.645 1.00 86.06 146 LEU A CA 1
ATOM 1102 C C . LEU A 1 146 ? -8.110 11.259 -7.760 1.00 86.06 146 LEU A C 1
ATOM 1104 O O . LEU A 1 146 ? -9.255 11.705 -7.671 1.00 86.06 146 LEU A O 1
ATOM 1108 N N . TYR A 1 147 ? -7.701 10.199 -7.068 1.00 85.81 147 TYR A N 1
ATOM 1109 C CA . TYR A 1 147 ? -8.541 9.480 -6.120 1.00 85.81 147 TYR A CA 1
ATOM 1110 C C . TYR A 1 147 ? -9.035 10.389 -4.987 1.00 85.81 147 TYR A C 1
ATOM 1112 O O . TYR A 1 147 ? -10.235 10.419 -4.709 1.00 85.81 147 TYR A O 1
ATOM 1120 N N . PHE A 1 148 ? -8.159 11.202 -4.387 1.00 83.88 148 PHE A N 1
ATOM 1121 C CA . PHE A 1 148 ? -8.573 12.163 -3.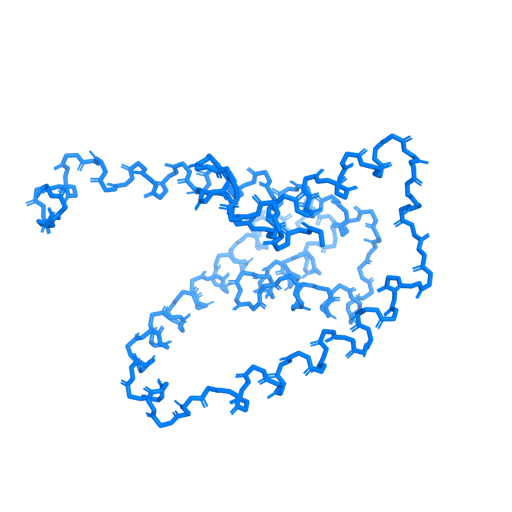362 1.00 83.88 148 PHE A CA 1
ATOM 1122 C C . PHE A 1 148 ? -9.549 13.211 -3.895 1.00 83.88 148 PHE A C 1
ATOM 1124 O O . PHE A 1 148 ? -10.532 13.519 -3.217 1.00 83.88 148 PHE A O 1
ATOM 1131 N N . LEU A 1 149 ? -9.331 13.727 -5.108 1.00 85.56 149 LEU A N 1
ATOM 1132 C CA . LEU A 1 149 ? -10.276 14.655 -5.735 1.00 85.56 149 LEU A CA 1
ATOM 1133 C C . LEU A 1 149 ? -11.661 14.018 -5.899 1.00 85.56 149 LEU A C 1
ATOM 1135 O O . LEU A 1 149 ? -12.666 14.653 -5.579 1.00 85.56 149 LEU A O 1
ATOM 1139 N N . LEU A 1 150 ? -11.722 12.756 -6.332 1.00 87.75 150 LEU A N 1
ATOM 1140 C CA . LEU A 1 150 ? -12.979 12.016 -6.447 1.00 87.75 150 LEU A CA 1
ATOM 1141 C C . LEU A 1 150 ? -13.644 11.803 -5.084 1.00 87.75 150 LEU A C 1
ATOM 1143 O O . LEU A 1 150 ? -14.837 12.072 -4.948 1.00 87.75 150 LEU A O 1
ATOM 1147 N N . LEU A 1 151 ? -12.893 11.386 -4.062 1.00 84.94 151 LEU A N 1
ATOM 1148 C CA . LEU A 1 151 ? -13.431 11.198 -2.711 1.00 84.94 151 LEU A CA 1
ATOM 1149 C C . LEU A 1 151 ? -13.999 12.487 -2.111 1.00 84.94 151 LEU A C 1
ATOM 1151 O O . LEU A 1 151 ? -15.018 12.434 -1.427 1.00 84.94 151 LEU A O 1
ATOM 1155 N N . ILE A 1 152 ? -13.372 13.636 -2.370 1.00 84.62 152 ILE A N 1
ATOM 1156 C CA . ILE A 1 152 ? -13.871 14.944 -1.919 1.00 84.62 152 ILE A CA 1
ATOM 1157 C C . ILE A 1 152 ? -15.104 15.365 -2.733 1.00 84.62 152 ILE A C 1
ATOM 1159 O O . ILE A 1 152 ? -16.042 15.950 -2.187 1.00 84.62 152 ILE A O 1
ATOM 1163 N N . ALA A 1 153 ? -15.134 15.055 -4.031 1.00 85.94 153 ALA A N 1
ATOM 1164 C CA . ALA A 1 153 ? -16.236 15.419 -4.914 1.00 85.94 153 ALA A CA 1
ATOM 1165 C C . ALA A 1 153 ? -17.508 14.586 -4.674 1.00 85.94 153 ALA A C 1
ATOM 1167 O O . ALA A 1 153 ? -18.609 15.126 -4.777 1.00 85.94 153 ALA A O 1
ATOM 1168 N N . ILE A 1 154 ? -17.391 13.298 -4.333 1.00 86.44 154 ILE A N 1
ATOM 1169 C CA . ILE A 1 154 ? -18.539 12.384 -4.176 1.00 86.44 154 ILE A CA 1
ATOM 1170 C C . ILE A 1 154 ? -19.575 12.899 -3.153 1.00 86.44 154 ILE A C 1
ATOM 1172 O O . ILE A 1 154 ? -20.749 13.001 -3.517 1.00 86.44 154 ILE A O 1
ATOM 1176 N N . PRO A 1 155 ? -19.208 13.298 -1.918 1.00 83.62 155 PRO A N 1
ATOM 1177 C CA . PRO A 1 155 ? -20.147 13.881 -0.957 1.00 83.62 155 PRO A CA 1
ATOM 1178 C C . PRO A 1 155 ? -20.740 15.219 -1.414 1.00 83.62 155 PRO A C 1
ATOM 1180 O O . PRO A 1 155 ? -21.810 15.616 -0.956 1.00 83.62 155 PRO A O 1
ATOM 1183 N N . ALA A 1 156 ? -20.058 15.933 -2.314 1.00 80.19 156 ALA A N 1
ATOM 1184 C CA . ALA A 1 156 ? -20.546 17.190 -2.865 1.00 80.19 156 ALA A CA 1
ATOM 1185 C C . ALA A 1 156 ? -21.635 16.989 -3.936 1.00 80.19 156 ALA A C 1
ATOM 1187 O O . ALA A 1 156 ? -22.354 17.944 -4.246 1.00 80.19 156 ALA A O 1
ATOM 1188 N N . LEU A 1 157 ? -21.800 15.770 -4.471 1.00 85.06 157 LEU A N 1
ATOM 1189 C CA . LEU A 1 157 ? -22.788 15.475 -5.505 1.00 85.06 157 LEU A CA 1
ATOM 1190 C C . LEU A 1 157 ? -24.227 15.644 -4.979 1.00 85.06 157 LEU A C 1
ATOM 1192 O O . LEU A 1 157 ? -24.564 15.101 -3.922 1.00 85.06 157 LEU A O 1
ATOM 1196 N N . PRO A 1 158 ? -25.128 16.304 -5.738 1.00 79.81 158 PRO A N 1
ATOM 1197 C CA . PRO A 1 158 ? -26.506 16.560 -5.303 1.00 79.81 158 PRO A CA 1
ATOM 1198 C C . PRO A 1 158 ? -27.292 15.289 -4.950 1.00 79.81 158 PRO A C 1
ATOM 1200 O O . PRO A 1 158 ? -28.131 15.299 -4.054 1.00 79.81 158 PRO A O 1
ATOM 1203 N N . ILE A 1 159 ? -27.005 14.184 -5.646 1.00 82.44 159 ILE A N 1
ATOM 1204 C CA . ILE A 1 159 ? -27.660 12.883 -5.448 1.00 82.44 159 ILE A CA 1
ATOM 1205 C C . ILE A 1 159 ? -27.267 12.279 -4.094 1.00 82.44 159 ILE A C 1
ATOM 1207 O O . ILE A 1 159 ? -28.132 11.805 -3.360 1.00 82.44 159 ILE A O 1
ATOM 1211 N N . ILE A 1 160 ? -25.977 12.341 -3.746 1.00 81.88 160 ILE A N 1
ATOM 1212 C CA . ILE A 1 160 ? -25.447 11.825 -2.478 1.00 81.88 160 ILE A CA 1
ATOM 1213 C C . ILE A 1 160 ? -25.955 12.688 -1.320 1.00 81.88 160 ILE A C 1
ATOM 1215 O O . ILE A 1 160 ? -26.488 12.138 -0.358 1.00 81.88 160 ILE A O 1
ATOM 1219 N N . LYS A 1 161 ? -25.916 14.023 -1.456 1.00 77.06 161 LYS A N 1
ATOM 1220 C CA . LYS A 1 161 ? -26.485 14.952 -0.459 1.00 77.06 161 LYS A CA 1
ATOM 1221 C C . LYS A 1 161 ? -27.972 14.717 -0.188 1.00 77.06 161 LYS A C 1
ATOM 1223 O O . LYS A 1 161 ? -28.434 14.951 0.922 1.00 77.06 161 LYS A O 1
ATOM 1228 N N . ARG A 1 162 ? -28.734 14.263 -1.190 1.00 77.38 162 ARG A N 1
ATOM 1229 C CA . ARG A 1 162 ? -30.168 13.971 -1.039 1.00 77.38 162 ARG A CA 1
ATOM 1230 C C . ARG A 1 162 ? -30.440 12.665 -0.283 1.00 77.38 162 ARG A C 1
ATOM 1232 O O . ARG A 1 162 ? -31.509 12.537 0.300 1.00 77.38 162 ARG A O 1
ATOM 1239 N N . HIS A 1 163 ? -29.522 11.698 -0.323 1.00 80.56 163 HIS A N 1
ATOM 1240 C CA . HIS A 1 163 ? -29.688 10.386 0.320 1.00 80.56 163 HIS A CA 1
ATOM 1241 C C . HIS A 1 163 ? -28.988 10.273 1.679 1.00 80.56 163 HIS A C 1
ATOM 1243 O O . HIS A 1 163 ? -29.411 9.477 2.514 1.00 80.56 163 HIS A O 1
ATOM 1249 N N . TYR A 1 164 ? -27.938 11.063 1.910 1.00 74.94 164 TYR A N 1
ATOM 1250 C CA . TYR A 1 164 ? -27.154 11.048 3.139 1.00 74.94 164 TYR A CA 1
ATOM 1251 C C . TYR A 1 164 ? -27.123 12.452 3.745 1.00 74.94 164 TYR A C 1
ATOM 1253 O O . TYR A 1 164 ? -26.501 13.360 3.197 1.00 74.94 164 TYR A O 1
ATOM 1261 N N . HIS A 1 165 ? -27.797 12.628 4.884 1.00 59.62 165 HIS A N 1
ATOM 1262 C CA . HIS A 1 165 ? -27.673 13.840 5.690 1.00 59.62 165 HIS A CA 1
ATOM 1263 C C . HIS A 1 165 ? -26.281 13.868 6.327 1.00 59.62 165 HIS A C 1
ATOM 1265 O O . HIS A 1 165 ? -25.930 13.001 7.124 1.00 59.62 165 HIS A O 1
ATOM 1271 N N . THR A 1 166 ? -25.467 14.843 5.943 1.00 61.03 166 THR A N 1
ATOM 1272 C CA . THR A 1 166 ? -24.189 15.131 6.594 1.00 61.03 166 THR A CA 1
ATOM 1273 C C . THR A 1 166 ? -24.415 16.154 7.702 1.00 61.03 166 THR A C 1
ATOM 1275 O O . THR A 1 166 ? -24.702 17.307 7.395 1.00 61.03 166 THR A O 1
ATOM 1278 N N . ASP A 1 167 ? -24.230 15.759 8.964 1.00 55.69 167 ASP A N 1
ATOM 1279 C CA . ASP A 1 167 ? -24.352 16.620 10.162 1.00 55.69 167 ASP A CA 1
ATOM 1280 C C . ASP A 1 167 ? -23.202 17.645 10.321 1.00 55.69 167 ASP A C 1
ATOM 1282 O O . ASP A 1 167 ? -22.946 18.151 11.410 1.00 55.69 167 ASP A O 1
ATOM 1286 N N . TYR A 1 168 ? -22.475 17.957 9.246 1.00 50.56 168 TYR A N 1
ATOM 1287 C CA . TYR A 1 168 ? -21.401 18.950 9.250 1.00 50.56 168 TYR A CA 1
ATOM 1288 C C . TYR A 1 168 ? -21.921 20.275 8.684 1.00 50.56 168 TYR A C 1
ATOM 1290 O O . TYR A 1 168 ? -21.656 20.612 7.527 1.00 50.56 168 TYR A O 1
ATOM 1298 N N . ALA A 1 169 ? -22.685 20.997 9.504 1.00 35.78 169 ALA A N 1
ATOM 1299 C CA . ALA A 1 169 ? -23.020 22.408 9.326 1.00 35.78 169 ALA A CA 1
ATOM 1300 C C . ALA A 1 169 ? -22.863 23.136 10.665 1.00 35.78 169 ALA A C 1
ATOM 1302 O O . ALA A 1 169 ? -23.359 22.598 11.680 1.00 35.78 169 ALA A O 1
#

Organism: NCBI:txid29382